Protein AF-A0A5M9JUV6-F1 (afdb_monomer_lite)

Sequence (80 aa):
MGFYRADDLIPEESEEVLLALKRLPQKEAYDRVFPFEKSGSDQHTKPEEDYAYLSPIIAEIEAEAKERADLESLTITKKN

pLDDT: mean 81.88, std 14.16, range [44.91, 95.75]

Radius of gyration: 18.64 Å; chains: 1; bounding box: 37×20×67 Å

InterPro domains:
  IPR003197 Cytochrome b-c1 complex subunit 7 [PF02271] (4-69)
  IPR036544 Cytochrome b-c1 complex subunit 7 superfamily [G3DSA:1.10.1090.10] (1-78)
  IPR036544 Cytochrome b-c1 complex subunit 7 superfamily [SSF81524] (5-75)

Organism: Monilinia fructicola (NCBI:txid38448)

Foldseek 3Di:
DDLAAPQLPPDCPDPLLVVLLVVADPVVNCCRVCVDPPPDPPDDQDPVRNDDRRVVSSVVSVVVVVVVVVVVPDDDPDDD

Structure (mmCIF, N/CA/C/O backbone):
data_AF-A0A5M9JUV6-F1
#
_entry.id   AF-A0A5M9JUV6-F1
#
loop_
_atom_site.group_PDB
_atom_site.id
_atom_site.type_symbol
_atom_site.label_atom_id
_atom_site.label_alt_id
_atom_site.label_comp_id
_atom_site.label_asym_id
_atom_site.label_entity_id
_atom_site.label_seq_id
_atom_site.pdbx_PDB_ins_code
_atom_site.Cartn_x
_atom_site.Cartn_y
_atom_site.Cartn_z
_atom_site.occupancy
_atom_site.B_iso_or_equiv
_atom_site.auth_seq_id
_atom_site.auth_comp_id
_atom_site.auth_asym_id
_atom_site.auth_atom_id
_atom_site.pdbx_PDB_model_num
ATOM 1 N N . MET A 1 1 ? 1.685 1.480 -23.211 1.00 44.91 1 MET A N 1
ATOM 2 C CA . MET A 1 1 ? 1.221 1.176 -21.844 1.00 44.91 1 MET A CA 1
ATOM 3 C C . MET A 1 1 ? 2.391 0.482 -21.164 1.00 44.91 1 MET A C 1
ATOM 5 O O . MET A 1 1 ? 2.622 -0.665 -21.488 1.00 44.91 1 MET A O 1
ATOM 9 N N . GLY A 1 2 ? 3.281 1.063 -20.377 1.00 53.66 2 GLY A N 1
ATOM 10 C CA . GLY A 1 2 ? 3.513 2.356 -19.734 1.00 53.66 2 GLY A CA 1
ATOM 11 C C . GLY A 1 2 ? 4.677 2.054 -18.770 1.00 53.66 2 GLY A C 1
ATOM 12 O O . GLY A 1 2 ? 4.759 0.933 -18.282 1.00 53.66 2 GLY A O 1
ATOM 13 N N . PHE A 1 3 ? 5.604 2.979 -18.545 1.00 62.19 3 PHE A N 1
ATOM 14 C CA . PHE A 1 3 ? 6.868 2.765 -17.811 1.00 62.19 3 PHE A CA 1
ATOM 15 C C . PHE A 1 3 ? 6.698 2.542 -16.291 1.00 62.19 3 PHE A C 1
ATOM 17 O O . PHE A 1 3 ? 7.661 2.649 -15.537 1.00 62.19 3 PHE A O 1
ATOM 24 N N . TYR A 1 4 ? 5.471 2.269 -15.858 1.00 70.31 4 TYR A N 1
ATOM 25 C CA . TYR A 1 4 ? 5.007 2.293 -14.482 1.00 70.31 4 TYR A CA 1
ATOM 26 C C . TYR A 1 4 ? 4.791 0.865 -13.988 1.00 70.31 4 TYR A C 1
ATOM 28 O O . TYR A 1 4 ? 4.243 0.029 -14.715 1.00 70.31 4 TYR A O 1
ATOM 36 N N . ARG A 1 5 ? 5.233 0.585 -12.764 1.00 82.62 5 ARG A N 1
ATOM 37 C CA . ARG A 1 5 ? 4.892 -0.645 -12.044 1.00 82.62 5 ARG A CA 1
ATOM 38 C C . ARG A 1 5 ? 3.407 -0.612 -11.682 1.00 82.62 5 ARG A C 1
ATOM 40 O O . ARG A 1 5 ? 2.816 0.463 -11.596 1.00 82.62 5 ARG A O 1
ATOM 47 N N . ALA A 1 6 ? 2.800 -1.767 -11.426 1.00 85.38 6 ALA A N 1
ATOM 48 C CA . ALA A 1 6 ? 1.388 -1.839 -11.035 1.00 85.38 6 ALA A CA 1
ATOM 49 C C . ALA A 1 6 ? 1.053 -0.918 -9.842 1.00 85.38 6 ALA A C 1
ATOM 51 O O . ALA A 1 6 ? 0.024 -0.245 -9.841 1.00 85.38 6 ALA A O 1
ATOM 52 N N . ASP A 1 7 ? 1.968 -0.832 -8.877 1.00 89.00 7 ASP A N 1
ATOM 53 C CA . ASP A 1 7 ? 1.844 0.003 -7.680 1.00 89.00 7 ASP A CA 1
ATOM 54 C C . ASP A 1 7 ? 1.904 1.520 -7.959 1.00 89.00 7 ASP A C 1
ATOM 56 O O . ASP A 1 7 ? 1.350 2.297 -7.186 1.00 89.00 7 ASP A O 1
ATOM 60 N N . ASP A 1 8 ? 2.502 1.963 -9.072 1.00 86.06 8 ASP A N 1
ATOM 61 C CA . ASP A 1 8 ? 2.527 3.385 -9.469 1.00 86.06 8 ASP A CA 1
ATOM 62 C C . ASP A 1 8 ? 1.151 3.885 -9.944 1.00 86.06 8 ASP A C 1
ATOM 64 O O . ASP A 1 8 ? 0.931 5.086 -10.089 1.00 86.06 8 ASP A O 1
ATOM 68 N N . LEU A 1 9 ? 0.221 2.967 -10.224 1.00 88.25 9 LEU A N 1
ATOM 69 C CA . LEU A 1 9 ? -1.150 3.292 -10.623 1.00 88.25 9 LEU A CA 1
ATOM 70 C C . LEU A 1 9 ? -2.071 3.519 -9.415 1.00 88.25 9 LEU A C 1
ATOM 72 O O . LEU A 1 9 ? -3.243 3.857 -9.597 1.00 88.25 9 LEU A O 1
ATOM 76 N N . ILE A 1 10 ? -1.569 3.314 -8.193 1.00 89.50 10 ILE A N 1
ATOM 77 C CA . ILE A 1 10 ? -2.326 3.523 -6.960 1.00 89.50 10 ILE A CA 1
ATOM 78 C C . ILE A 1 10 ? -2.512 5.036 -6.744 1.00 89.50 10 ILE A C 1
ATOM 80 O O . ILE A 1 10 ? -1.533 5.783 -6.770 1.00 89.50 10 ILE A O 1
ATOM 84 N N . PRO A 1 11 ? -3.750 5.519 -6.520 1.00 89.19 11 PRO A N 1
ATOM 85 C CA . PRO A 1 11 ? -4.012 6.943 -6.357 1.00 89.19 11 PRO A CA 1
ATOM 86 C C . PRO A 1 11 ? -3.348 7.496 -5.089 1.00 89.19 11 PRO A C 1
ATOM 88 O O . PRO A 1 11 ? -3.664 7.092 -3.971 1.00 89.19 11 PRO A O 1
ATOM 91 N N . GLU A 1 12 ? -2.477 8.488 -5.262 1.00 88.38 12 GLU A N 1
ATOM 92 C CA . GLU A 1 12 ? -1.717 9.142 -4.183 1.00 88.38 12 GLU A CA 1
ATOM 93 C C . GLU A 1 12 ? -2.556 10.128 -3.337 1.00 88.38 12 GLU A C 1
ATOM 95 O O . GLU A 1 12 ? -2.008 10.934 -2.590 1.00 88.38 12 GLU A O 1
ATOM 100 N N . GLU A 1 13 ? -3.885 10.092 -3.454 1.00 90.12 13 GLU A N 1
ATOM 101 C CA . GLU A 1 13 ? -4.818 10.949 -2.704 1.00 90.12 13 GLU A CA 1
ATOM 102 C C . GLU A 1 13 ? -5.237 10.338 -1.356 1.00 90.12 13 GLU A C 1
ATOM 104 O O . GLU A 1 13 ? -5.726 11.052 -0.482 1.00 90.12 13 GLU A O 1
ATOM 109 N N . SER A 1 14 ? -5.047 9.026 -1.175 1.00 91.06 14 SER A N 1
ATOM 110 C CA . SER A 1 14 ? -5.337 8.332 0.086 1.00 91.06 14 SER A CA 1
ATOM 111 C C . SER A 1 14 ? -4.263 8.633 1.136 1.00 91.06 14 SER A C 1
ATOM 113 O O . SER A 1 14 ? -3.063 8.660 0.845 1.00 91.06 14 SER A O 1
ATOM 115 N N . GLU A 1 15 ? -4.688 8.849 2.382 1.00 91.69 15 GLU A N 1
ATOM 116 C CA . GLU A 1 15 ? -3.789 9.147 3.502 1.00 91.69 15 GLU A CA 1
ATOM 117 C C . GLU A 1 15 ? -2.849 7.971 3.800 1.00 91.69 15 GLU A C 1
ATOM 119 O O . GLU A 1 15 ? -1.673 8.167 4.117 1.00 91.69 15 GLU A O 1
ATOM 124 N N . GLU A 1 16 ? -3.350 6.749 3.638 1.00 93.12 16 GLU A N 1
ATOM 125 C CA . GLU A 1 16 ? -2.629 5.489 3.780 1.00 93.12 16 GLU A CA 1
ATOM 126 C C . GLU A 1 16 ? -1.533 5.371 2.721 1.00 93.12 16 GLU A C 1
ATOM 128 O O . GLU A 1 16 ? -0.389 5.044 3.046 1.00 93.12 16 GLU A O 1
ATOM 133 N N . VAL A 1 17 ? -1.848 5.730 1.472 1.00 93.31 17 VAL A N 1
ATOM 134 C CA . VAL A 1 17 ? -0.878 5.769 0.370 1.00 93.31 17 VAL A CA 1
ATOM 135 C C . VAL A 1 17 ? 0.181 6.833 0.648 1.00 93.31 17 VAL A C 1
ATOM 137 O O . VAL A 1 17 ? 1.371 6.530 0.634 1.00 93.31 17 VAL A O 1
ATOM 140 N N . LEU A 1 18 ? -0.209 8.058 1.008 1.00 94.00 18 LEU A N 1
ATOM 141 C CA . LEU A 1 18 ? 0.734 9.124 1.371 1.00 94.00 18 LEU A CA 1
ATOM 142 C C . LEU A 1 18 ? 1.650 8.736 2.540 1.00 94.00 18 LEU A C 1
ATOM 144 O O . LEU A 1 18 ? 2.826 9.115 2.563 1.00 94.00 18 LEU A O 1
ATOM 148 N N . LEU A 1 19 ? 1.137 7.987 3.516 1.00 94.69 19 LEU A N 1
ATOM 149 C CA . LEU A 1 19 ? 1.930 7.461 4.622 1.00 94.69 19 LEU A CA 1
ATOM 150 C C . LEU A 1 19 ? 2.875 6.344 4.159 1.00 94.69 19 LEU A C 1
ATOM 152 O O . LEU A 1 19 ? 4.042 6.342 4.557 1.00 94.69 19 LEU A O 1
ATOM 156 N N . ALA A 1 20 ? 2.418 5.447 3.285 1.00 95.12 20 ALA A N 1
ATOM 157 C CA . ALA A 1 20 ? 3.238 4.392 2.702 1.00 95.12 20 ALA A CA 1
ATOM 158 C C . ALA A 1 20 ? 4.410 4.973 1.898 1.00 95.12 20 ALA A C 1
ATOM 160 O O . ALA A 1 20 ? 5.556 4.562 2.082 1.00 95.12 20 ALA A O 1
ATOM 161 N N . LEU A 1 21 ? 4.162 6.023 1.107 1.00 93.44 21 LEU A N 1
ATOM 162 C CA . LEU A 1 21 ? 5.192 6.718 0.332 1.00 93.44 21 LEU A CA 1
ATOM 163 C C . LEU A 1 21 ? 6.281 7.345 1.219 1.00 93.44 21 LEU A C 1
ATOM 165 O O . LEU A 1 21 ? 7.435 7.425 0.804 1.00 93.44 21 LEU A O 1
ATOM 169 N N . LYS A 1 22 ? 5.939 7.765 2.444 1.00 93.75 22 LYS A N 1
ATOM 170 C CA . LYS A 1 22 ? 6.909 8.271 3.434 1.00 93.75 22 LYS A CA 1
ATOM 171 C C . LYS A 1 22 ? 7.730 7.158 4.090 1.00 93.75 22 LYS A C 1
ATOM 173 O O . LYS A 1 22 ? 8.830 7.433 4.564 1.00 93.75 22 LYS A O 1
ATOM 178 N N . ARG A 1 23 ? 7.195 5.933 4.159 1.00 94.62 23 ARG A 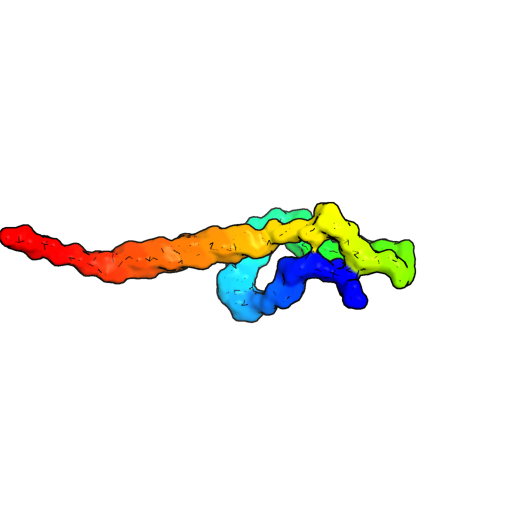N 1
ATOM 179 C CA . ARG A 1 23 ? 7.874 4.748 4.717 1.00 94.62 23 ARG A CA 1
ATOM 180 C C . ARG A 1 23 ? 8.768 4.042 3.689 1.00 94.62 23 ARG A C 1
ATOM 182 O O . ARG A 1 23 ? 9.600 3.227 4.081 1.00 94.62 23 ARG A O 1
ATOM 189 N N . LEU A 1 24 ? 8.624 4.358 2.399 1.00 93.75 24 LEU A N 1
ATOM 190 C CA . LEU A 1 24 ? 9.451 3.785 1.340 1.00 93.75 24 LEU A CA 1
ATOM 191 C C . LEU A 1 24 ? 10.950 4.063 1.550 1.00 93.75 24 LEU A C 1
ATOM 193 O O . LEU A 1 24 ? 11.337 5.167 1.949 1.00 93.75 24 LEU A O 1
ATOM 197 N N . PRO A 1 25 ? 11.826 3.106 1.195 1.00 93.75 25 PRO A N 1
ATOM 198 C CA . PRO A 1 25 ? 13.254 3.364 1.087 1.00 93.75 25 PRO A CA 1
ATOM 199 C C . PRO A 1 25 ? 13.539 4.515 0.112 1.00 93.75 25 PRO A C 1
ATOM 201 O O . PRO A 1 25 ? 12.922 4.601 -0.948 1.00 93.75 25 PRO A O 1
ATOM 204 N N . GLN A 1 26 ? 14.540 5.350 0.418 1.00 90.44 26 GLN A N 1
ATOM 205 C CA . GLN A 1 26 ? 14.918 6.490 -0.438 1.00 90.44 26 GLN A CA 1
ATOM 206 C C . GLN A 1 26 ? 15.182 6.093 -1.895 1.00 90.44 26 GLN A C 1
ATOM 208 O O . GLN A 1 26 ? 14.860 6.855 -2.801 1.00 90.44 26 GLN A O 1
ATOM 213 N N . LYS A 1 27 ? 15.751 4.901 -2.118 1.00 89.19 27 LYS A N 1
ATOM 214 C CA . LYS A 1 27 ? 15.997 4.381 -3.463 1.00 89.19 27 LYS A CA 1
ATOM 215 C C . LYS A 1 27 ? 14.694 4.168 -4.238 1.00 89.19 27 LYS A C 1
ATOM 217 O O . LYS A 1 27 ? 14.565 4.707 -5.326 1.00 89.19 27 LYS A O 1
ATOM 222 N N . GLU A 1 28 ? 13.728 3.457 -3.659 1.00 89.19 28 GLU A N 1
ATOM 223 C CA . GLU A 1 28 ? 12.432 3.195 -4.304 1.00 89.19 28 GLU A CA 1
ATOM 224 C C . GLU A 1 28 ? 11.652 4.492 -4.538 1.00 89.19 28 GLU A C 1
ATOM 226 O O . GLU A 1 28 ? 11.072 4.693 -5.601 1.00 89.19 28 GLU A O 1
ATOM 231 N N . ALA A 1 29 ? 11.684 5.410 -3.566 1.00 89.75 29 ALA A N 1
ATOM 232 C CA . ALA A 1 29 ? 11.059 6.720 -3.709 1.00 89.75 29 ALA A CA 1
ATOM 233 C C . ALA A 1 29 ? 11.667 7.531 -4.868 1.00 89.75 29 ALA A C 1
ATOM 235 O O . ALA A 1 29 ? 10.943 8.238 -5.563 1.00 89.75 29 ALA A O 1
ATOM 236 N N . TYR A 1 30 ? 12.981 7.422 -5.087 1.00 87.75 30 TYR A N 1
ATOM 237 C CA . TYR A 1 30 ? 13.657 8.052 -6.217 1.00 87.75 30 TYR A CA 1
ATOM 238 C C . TYR A 1 30 ? 13.323 7.358 -7.544 1.00 87.75 30 TYR A C 1
ATOM 240 O O . TYR A 1 30 ? 12.918 8.034 -8.488 1.00 87.75 30 TYR A O 1
ATOM 248 N N . ASP A 1 31 ? 13.439 6.027 -7.594 1.00 83.38 31 ASP A N 1
ATOM 249 C CA . ASP A 1 31 ? 13.212 5.221 -8.800 1.00 83.38 31 ASP A CA 1
ATOM 250 C C . ASP A 1 31 ? 11.766 5.356 -9.324 1.00 83.38 31 ASP A C 1
ATOM 252 O O . ASP A 1 31 ? 11.567 5.305 -10.538 1.00 83.38 31 ASP A O 1
ATOM 256 N N . ARG A 1 32 ? 10.766 5.605 -8.455 1.00 84.06 32 ARG A N 1
ATOM 257 C CA . ARG A 1 32 ? 9.382 5.875 -8.901 1.00 84.06 32 ARG A CA 1
ATOM 258 C C . ARG A 1 32 ? 9.210 7.236 -9.583 1.00 84.06 32 ARG A C 1
ATOM 260 O O . ARG A 1 32 ? 8.402 7.374 -10.495 1.00 84.06 32 ARG A O 1
ATOM 267 N N . VAL A 1 33 ? 9.922 8.266 -9.114 1.00 82.56 33 VAL A N 1
ATOM 268 C CA . VAL A 1 33 ? 9.777 9.650 -9.617 1.00 82.56 33 VAL A CA 1
ATOM 269 C C . VAL A 1 33 ? 10.626 9.864 -10.865 1.00 82.56 33 VAL A C 1
ATOM 271 O O . VAL A 1 33 ? 10.221 10.567 -11.790 1.00 82.56 33 VAL A O 1
ATOM 274 N N . PHE A 1 34 ? 11.802 9.244 -10.889 1.00 76.88 34 PHE A N 1
ATOM 275 C CA . PHE A 1 34 ? 12.748 9.304 -11.990 1.00 76.88 34 PHE A CA 1
ATOM 276 C C . PHE A 1 34 ? 13.028 7.887 -12.487 1.00 76.88 34 PHE A C 1
ATOM 278 O O . PHE A 1 34 ? 14.123 7.365 -12.254 1.00 76.88 34 PHE A O 1
ATOM 285 N N . PRO A 1 35 ? 12.067 7.249 -13.183 1.00 67.88 35 PRO A N 1
ATOM 286 C CA . PRO A 1 35 ? 12.359 6.010 -13.879 1.00 67.88 35 PRO A CA 1
ATOM 287 C C . PRO A 1 35 ? 13.495 6.319 -14.852 1.00 67.88 35 PRO A C 1
ATOM 289 O O . PRO A 1 35 ? 13.365 7.213 -15.690 1.00 67.88 35 PRO A O 1
ATOM 292 N N . PHE A 1 36 ? 14.640 5.650 -14.680 1.00 65.00 36 PHE A N 1
ATOM 293 C CA . PHE A 1 36 ? 15.822 5.838 -15.523 1.00 65.00 36 PHE A CA 1
ATOM 294 C C . PHE A 1 36 ? 15.402 5.981 -16.986 1.00 65.00 36 PHE A C 1
ATOM 296 O O . PHE A 1 36 ? 14.598 5.172 -17.452 1.00 65.00 36 PHE A O 1
ATOM 303 N N . GLU A 1 37 ? 15.949 6.973 -17.699 1.00 58.72 37 GLU A N 1
ATOM 304 C CA . GLU A 1 37 ? 15.728 7.141 -19.137 1.00 58.72 37 GLU A CA 1
ATOM 305 C C . GLU A 1 37 ? 16.203 5.878 -19.858 1.00 58.72 37 GLU A C 1
ATOM 307 O O . GLU A 1 37 ? 17.364 5.743 -20.254 1.00 58.72 37 GLU A O 1
ATOM 312 N N . LYS A 1 38 ? 15.320 4.888 -19.975 1.00 58.03 38 LYS A N 1
ATOM 313 C CA . LYS A 1 38 ? 15.634 3.680 -20.704 1.00 58.03 38 LYS A CA 1
ATOM 314 C C . LYS A 1 38 ? 15.503 4.052 -22.178 1.00 58.03 38 LYS A C 1
ATOM 316 O O . LYS A 1 38 ? 14.425 4.318 -22.704 1.00 58.03 38 LYS A O 1
ATOM 321 N N . SER A 1 39 ? 16.667 4.216 -22.795 1.00 45.56 39 SER A N 1
ATOM 322 C CA . SER A 1 39 ? 16.826 4.610 -24.187 1.00 45.56 39 SER A CA 1
ATOM 323 C C . SER A 1 39 ? 16.321 3.481 -25.093 1.00 45.56 39 SER A C 1
ATOM 325 O O . SER A 1 39 ? 17.027 2.500 -25.319 1.00 45.56 39 SER A O 1
ATOM 327 N N . GLY A 1 40 ? 15.085 3.590 -25.585 1.00 55.88 40 GLY A N 1
ATOM 328 C CA . GLY A 1 40 ? 14.534 2.656 -26.568 1.00 55.88 40 GLY A CA 1
ATOM 329 C C . GLY A 1 40 ? 13.008 2.635 -26.595 1.00 55.88 40 GLY A C 1
ATOM 330 O O . GLY A 1 40 ? 12.350 2.583 -25.567 1.00 55.88 40 GLY A O 1
ATOM 331 N N . SER A 1 41 ? 12.421 2.647 -27.787 1.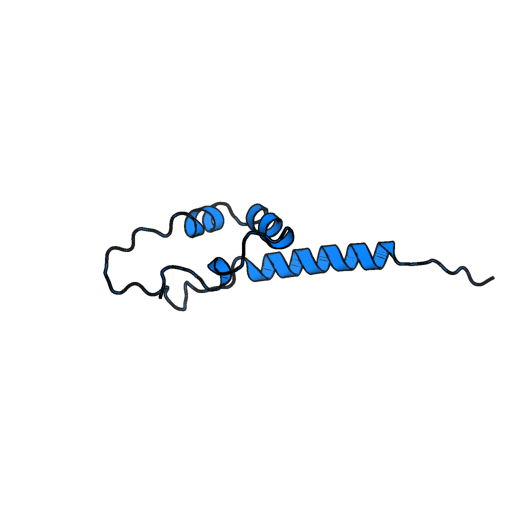00 53.50 41 SER A N 1
ATOM 332 C CA . SER A 1 41 ? 10.974 2.722 -28.036 1.00 53.50 41 SER A CA 1
ATOM 333 C C . SER A 1 41 ? 10.158 1.461 -27.674 1.00 53.50 41 SER A C 1
ATOM 335 O O . SER A 1 41 ? 8.971 1.421 -27.977 1.00 53.50 41 SER A O 1
ATOM 337 N N . ASP A 1 42 ? 10.757 0.454 -27.026 1.00 55.00 42 ASP A N 1
ATOM 338 C CA . ASP A 1 42 ? 10.170 -0.881 -26.775 1.00 55.00 42 ASP A CA 1
ATOM 339 C C . ASP A 1 42 ? 10.186 -1.250 -25.275 1.00 55.00 42 ASP A C 1
ATOM 341 O O . ASP A 1 42 ? 10.544 -2.348 -24.851 1.00 55.00 42 ASP A O 1
ATOM 345 N N . GLN A 1 43 ? 9.900 -0.267 -24.423 1.00 57.59 43 GLN A N 1
ATOM 346 C CA . GLN A 1 43 ? 10.238 -0.333 -23.006 1.00 57.59 43 GLN A CA 1
ATOM 347 C C . GLN A 1 43 ? 9.031 -0.669 -22.120 1.00 57.59 43 GLN A C 1
ATOM 349 O O . GLN A 1 43 ? 8.439 0.191 -21.470 1.00 57.59 43 GLN A O 1
ATOM 354 N N . HIS A 1 44 ? 8.670 -1.947 -22.071 1.00 63.25 44 HIS A N 1
ATOM 355 C CA . HIS A 1 44 ? 7.872 -2.462 -20.960 1.00 63.25 44 HIS A CA 1
ATOM 356 C C . HIS A 1 44 ? 8.772 -2.660 -19.732 1.00 63.25 44 HIS A C 1
ATOM 358 O O . HIS A 1 44 ? 9.935 -3.061 -19.865 1.00 63.25 44 HIS A O 1
ATOM 364 N N . THR A 1 45 ? 8.248 -2.384 -18.534 1.00 64.56 45 THR A N 1
ATOM 365 C CA . THR A 1 45 ? 8.843 -2.871 -17.284 1.00 64.56 45 THR A CA 1
ATOM 366 C C . THR A 1 45 ? 9.018 -4.380 -17.407 1.00 64.56 45 THR A C 1
ATOM 368 O O . THR A 1 45 ? 8.107 -5.093 -17.839 1.00 64.56 45 THR A O 1
ATOM 371 N N . LYS A 1 46 ? 10.220 -4.888 -17.106 1.00 71.44 46 LYS A N 1
ATOM 372 C CA . LYS A 1 46 ? 10.412 -6.338 -17.079 1.00 71.44 46 LYS A CA 1
ATOM 373 C C . LYS A 1 46 ? 9.477 -6.920 -16.016 1.00 71.44 46 LYS A C 1
ATOM 375 O O . LYS A 1 46 ? 9.319 -6.287 -14.974 1.00 71.44 46 LYS A O 1
ATOM 380 N N . PRO A 1 47 ? 8.938 -8.134 -16.203 1.00 73.75 47 PRO A N 1
ATOM 381 C CA . PRO A 1 47 ? 8.119 -8.778 -15.174 1.00 73.75 47 PRO A CA 1
ATOM 382 C C . PRO A 1 47 ? 8.877 -8.956 -13.847 1.00 73.75 47 PRO A C 1
ATOM 384 O O . PRO A 1 47 ? 8.270 -9.020 -12.791 1.00 73.75 47 PRO A O 1
ATOM 387 N N . GLU A 1 48 ? 10.212 -8.995 -13.892 1.00 76.19 48 GLU A N 1
ATOM 388 C CA . GLU A 1 48 ? 11.084 -9.033 -12.711 1.00 76.19 48 GLU A CA 1
ATOM 389 C C . GLU A 1 48 ? 11.146 -7.690 -11.956 1.00 76.19 48 GLU A C 1
ATOM 391 O O . GLU A 1 48 ? 11.413 -7.666 -10.759 1.00 76.19 48 GLU A O 1
ATOM 396 N N . GLU A 1 49 ? 10.939 -6.570 -12.655 1.00 76.38 49 GLU A N 1
ATOM 397 C CA . GLU A 1 49 ? 10.958 -5.211 -12.095 1.00 76.38 49 GLU A CA 1
ATOM 398 C C . GLU A 1 49 ? 9.560 -4.756 -11.635 1.00 76.38 49 GLU A C 1
ATOM 400 O O . GLU A 1 49 ? 9.457 -3.769 -10.909 1.00 76.38 49 GLU A O 1
ATOM 405 N N . ASP A 1 50 ? 8.499 -5.460 -12.042 1.00 82.56 50 ASP A N 1
ATOM 406 C CA . ASP A 1 50 ? 7.103 -5.199 -11.668 1.00 82.56 50 ASP A CA 1
ATOM 407 C C . ASP A 1 50 ? 6.723 -5.959 -10.387 1.00 82.56 50 ASP A C 1
ATOM 409 O O . ASP A 1 50 ? 5.907 -6.881 -10.387 1.00 82.56 50 ASP A O 1
ATOM 413 N N . TYR A 1 51 ? 7.384 -5.608 -9.281 1.00 87.06 51 TYR A N 1
ATOM 414 C CA . TYR A 1 51 ? 7.062 -6.138 -7.957 1.00 87.06 51 TYR A CA 1
ATOM 415 C C . TYR A 1 51 ? 6.292 -5.121 -7.113 1.00 87.06 51 TYR A C 1
ATOM 417 O O . TYR A 1 51 ? 6.441 -3.906 -7.260 1.00 87.06 51 TYR A O 1
ATOM 425 N N . ALA A 1 52 ? 5.491 -5.650 -6.189 1.00 90.75 52 ALA A N 1
ATOM 426 C CA . ALA A 1 52 ? 4.686 -4.883 -5.249 1.00 90.75 52 ALA A CA 1
ATOM 427 C C . ALA A 1 52 ? 5.574 -4.250 -4.163 1.00 90.75 52 ALA A C 1
ATOM 429 O O . ALA A 1 52 ? 5.907 -4.888 -3.164 1.00 90.75 52 ALA A O 1
ATOM 430 N N . TYR A 1 53 ? 5.998 -3.010 -4.384 1.00 91.56 53 TYR A N 1
ATOM 431 C CA . TYR A 1 53 ? 6.912 -2.272 -3.513 1.00 91.56 53 TYR A CA 1
ATOM 432 C C . TYR A 1 53 ? 6.178 -1.329 -2.539 1.00 91.56 53 TYR A C 1
ATOM 434 O O . TYR A 1 53 ? 6.727 -0.963 -1.501 1.00 91.56 53 TYR A O 1
ATOM 442 N N . LEU A 1 54 ? 4.937 -0.959 -2.859 1.00 93.19 54 LEU A N 1
ATOM 443 C CA . LEU A 1 54 ? 4.084 -0.032 -2.120 1.00 93.19 54 LEU A CA 1
ATOM 444 C C . LEU A 1 54 ? 2.887 -0.747 -1.482 1.00 93.19 54 LEU A C 1
ATOM 446 O O . LEU A 1 54 ? 2.604 -0.531 -0.304 1.00 93.19 54 LEU A O 1
ATOM 450 N N . SER A 1 55 ? 2.234 -1.645 -2.224 1.00 93.94 55 SER A N 1
ATOM 451 C CA . SER A 1 55 ? 1.095 -2.444 -1.752 1.00 93.94 55 SER A CA 1
ATOM 452 C C . SER A 1 55 ? 1.307 -3.132 -0.387 1.00 93.94 55 SER A C 1
ATOM 454 O O . SER A 1 55 ? 0.418 -3.023 0.460 1.00 93.94 55 SER A O 1
ATOM 456 N N . PRO A 1 56 ? 2.446 -3.804 -0.093 1.00 95.38 56 PRO A N 1
ATOM 457 C CA . PRO A 1 56 ? 2.642 -4.417 1.226 1.00 95.38 56 PRO A CA 1
ATOM 458 C C . PRO A 1 56 ? 2.677 -3.387 2.363 1.00 95.38 56 PRO A C 1
ATOM 460 O O . PRO A 1 56 ? 2.133 -3.643 3.432 1.00 95.38 56 PRO A O 1
ATOM 463 N N . ILE A 1 57 ? 3.253 -2.206 2.121 1.00 95.25 57 ILE A N 1
ATOM 464 C CA . ILE A 1 57 ? 3.353 -1.136 3.121 1.00 95.25 57 ILE A CA 1
ATOM 465 C C . ILE A 1 57 ? 1.966 -0.551 3.414 1.00 95.25 57 ILE A C 1
ATOM 467 O O . ILE A 1 57 ? 1.64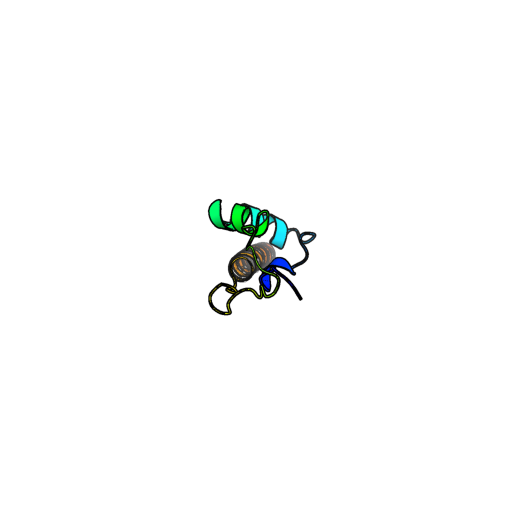9 -0.266 4.569 1.00 95.25 57 ILE A O 1
ATOM 471 N N . ILE A 1 58 ? 1.131 -0.391 2.381 1.00 94.88 58 ILE A N 1
ATOM 472 C CA . ILE A 1 58 ? -0.262 0.054 2.534 1.00 94.88 58 ILE A CA 1
ATOM 473 C C . ILE A 1 58 ? -1.033 -0.940 3.410 1.00 94.88 58 ILE A C 1
ATOM 475 O O . ILE A 1 58 ? -1.647 -0.528 4.390 1.00 94.88 58 ILE A O 1
ATOM 479 N N . ALA A 1 59 ? -0.926 -2.242 3.129 1.00 95.56 59 ALA A N 1
ATOM 480 C CA . ALA A 1 59 ? -1.617 -3.272 3.905 1.00 95.56 59 ALA A CA 1
ATOM 481 C C . ALA A 1 59 ? -1.201 -3.281 5.389 1.00 95.56 59 ALA A C 1
ATOM 483 O O . ALA A 1 59 ? -2.045 -3.464 6.267 1.00 95.56 59 ALA A O 1
ATOM 484 N N . GLU A 1 60 ? 0.082 -3.052 5.691 1.00 95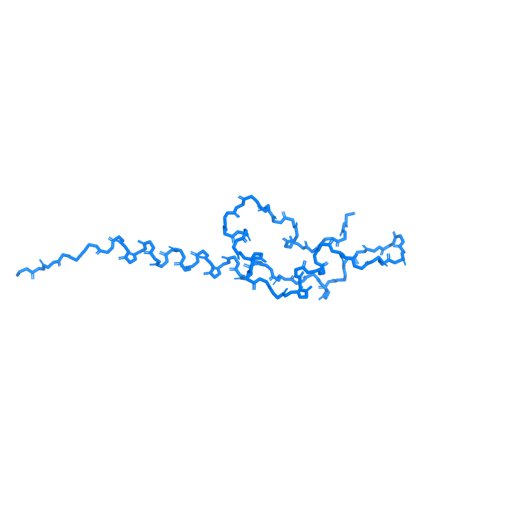.75 60 GLU A N 1
ATOM 485 C CA . GLU A 1 60 ? 0.559 -2.904 7.073 1.00 95.75 60 GLU A CA 1
ATOM 486 C C . GLU A 1 60 ? -0.035 -1.668 7.765 1.00 95.75 60 GLU A C 1
ATOM 488 O O . GLU A 1 60 ? -0.405 -1.732 8.937 1.00 95.75 60 GLU A O 1
ATOM 493 N N . ILE A 1 61 ? -0.157 -0.547 7.051 1.00 95.19 61 ILE A N 1
ATOM 494 C CA . ILE A 1 61 ? -0.762 0.686 7.575 1.00 95.19 61 ILE A CA 1
ATOM 495 C C . ILE A 1 61 ? -2.256 0.492 7.850 1.00 95.19 61 ILE A C 1
ATOM 497 O O . ILE A 1 61 ? -2.738 0.896 8.909 1.00 95.19 61 ILE A O 1
ATOM 501 N N . GLU A 1 62 ? -2.986 -0.135 6.928 1.00 94.25 62 GLU A N 1
ATOM 502 C CA . GLU A 1 62 ? -4.409 -0.435 7.103 1.00 94.25 62 GLU A CA 1
ATOM 503 C C . GLU A 1 62 ? -4.642 -1.389 8.281 1.00 94.25 62 GLU A C 1
ATOM 505 O O . GLU A 1 62 ? -5.571 -1.189 9.069 1.00 94.25 62 GLU A O 1
ATOM 510 N N . ALA A 1 63 ? -3.782 -2.401 8.440 1.00 95.19 63 ALA A N 1
ATOM 511 C CA . ALA A 1 63 ? -3.817 -3.300 9.588 1.00 95.19 63 ALA A CA 1
ATOM 512 C C . ALA A 1 63 ? -3.582 -2.539 10.903 1.00 95.19 63 ALA A C 1
ATOM 514 O O . ALA A 1 63 ? -4.408 -2.641 11.808 1.00 95.19 63 ALA A O 1
ATOM 515 N N . GLU A 1 64 ? -2.543 -1.698 10.974 1.00 93.50 64 GLU A N 1
ATOM 516 C CA . GLU A 1 64 ? -2.234 -0.869 12.150 1.00 93.50 64 GLU A CA 1
ATOM 517 C C . GLU A 1 64 ? -3.407 0.066 12.508 1.00 93.50 64 GLU A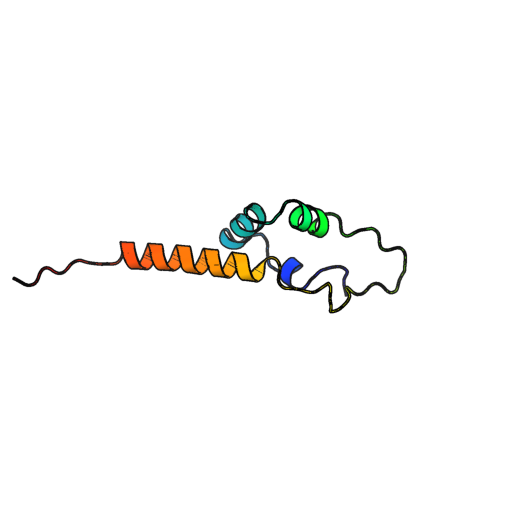 C 1
ATOM 519 O O . GLU A 1 64 ? -3.784 0.199 13.678 1.00 93.50 64 GLU A O 1
ATOM 524 N N . ALA A 1 65 ? -4.018 0.704 11.504 1.00 92.31 65 ALA A N 1
ATOM 525 C CA . ALA A 1 65 ? -5.166 1.588 11.687 1.00 92.31 65 ALA A CA 1
ATOM 526 C C . ALA A 1 65 ? -6.394 0.827 12.206 1.00 92.31 65 ALA A C 1
ATOM 528 O O . ALA A 1 65 ? -7.075 1.286 13.129 1.00 92.31 65 ALA A O 1
ATOM 529 N N . LYS A 1 66 ? -6.652 -0.362 11.655 1.00 93.31 66 LYS A N 1
ATOM 530 C CA . LYS A 1 66 ? -7.752 -1.229 12.078 1.00 93.31 66 LYS A CA 1
ATOM 531 C C . LYS A 1 66 ? -7.554 -1.759 13.495 1.00 93.31 66 LYS A C 1
ATOM 533 O O . LYS A 1 66 ? -8.498 -1.726 14.278 1.00 93.31 66 LYS A O 1
ATOM 538 N N . GLU A 1 67 ? -6.352 -2.218 13.835 1.00 92.06 67 GLU A N 1
ATOM 539 C CA . GLU A 1 67 ? -6.018 -2.673 15.189 1.00 92.06 67 GLU A CA 1
ATOM 540 C C . GLU A 1 67 ? -6.218 -1.550 16.208 1.00 92.06 67 GLU A C 1
ATOM 542 O O . GLU A 1 67 ? -6.810 -1.763 17.266 1.00 92.06 67 GLU A O 1
ATOM 547 N N . ARG A 1 68 ? -5.804 -0.322 15.873 1.00 91.19 68 ARG A N 1
ATOM 548 C CA . ARG A 1 68 ? -6.030 0.843 16.735 1.00 91.19 68 ARG A CA 1
ATOM 549 C C . ARG A 1 68 ? -7.519 1.130 16.938 1.00 91.19 68 ARG A C 1
ATOM 551 O O . ARG A 1 68 ? -7.930 1.381 18.069 1.00 91.19 68 ARG A O 1
ATOM 558 N N . ALA A 1 69 ? -8.316 1.073 15.873 1.00 91.25 69 ALA A N 1
ATOM 559 C CA . ALA A 1 69 ? -9.759 1.292 15.951 1.00 91.25 69 ALA A CA 1
ATOM 560 C C . ALA A 1 69 ? -10.471 0.210 16.784 1.00 91.25 69 ALA A C 1
ATOM 562 O O . ALA A 1 69 ? -11.346 0.530 17.589 1.00 91.25 69 ALA A O 1
ATOM 563 N N . ASP A 1 70 ? -10.074 -1.058 16.636 1.00 90.50 70 ASP A N 1
ATOM 564 C CA . ASP A 1 70 ? -10.626 -2.175 17.411 1.00 90.50 70 ASP A CA 1
ATOM 565 C C . ASP A 1 70 ? -10.350 -1.995 18.912 1.00 90.50 70 ASP A C 1
ATOM 567 O O . ASP A 1 70 ? -11.279 -2.038 19.724 1.00 90.50 70 ASP A O 1
ATOM 571 N N . LEU A 1 71 ? -9.104 -1.659 19.267 1.00 88.81 71 LEU A N 1
ATOM 572 C CA . LEU A 1 71 ? -8.699 -1.384 20.647 1.00 88.81 71 LEU A CA 1
ATOM 573 C C . LEU A 1 71 ? -9.436 -0.188 21.261 1.00 88.81 71 LEU A C 1
ATOM 575 O O . LEU A 1 71 ? -9.789 -0.232 22.439 1.00 88.81 71 LEU A O 1
ATOM 579 N N . GLU A 1 72 ? -9.680 0.872 20.488 1.00 86.69 72 GLU A N 1
ATOM 580 C CA . GLU A 1 72 ? -10.422 2.047 20.963 1.00 86.69 72 GLU A CA 1
ATOM 581 C C . GLU A 1 72 ? -11.912 1.737 21.178 1.00 86.69 72 GLU A C 1
ATOM 583 O O . GLU A 1 72 ? -12.527 2.220 22.130 1.00 86.69 72 GLU A O 1
ATOM 588 N N . SER A 1 73 ? -12.487 0.872 20.340 1.00 87.19 73 SER A N 1
ATOM 589 C CA . SER A 1 73 ? -13.885 0.440 20.445 1.00 87.19 73 SER A CA 1
ATOM 590 C C . SER A 1 73 ? -14.146 -0.578 21.565 1.00 87.19 73 SER A C 1
ATOM 592 O O . SER A 1 73 ? -15.303 -0.904 21.851 1.00 87.19 73 SER A O 1
ATOM 594 N N . LEU A 1 74 ? -13.092 -1.082 22.216 1.00 85.12 74 LEU A N 1
ATOM 595 C CA . LEU A 1 74 ? -13.175 -2.152 23.201 1.00 85.12 74 LEU A CA 1
ATOM 596 C C . LEU A 1 74 ? -13.855 -1.669 24.499 1.00 85.12 74 LEU A C 1
ATOM 598 O O . LEU A 1 74 ? -13.222 -1.213 25.453 1.00 85.12 74 LEU A O 1
ATOM 602 N N . THR A 1 75 ? -15.181 -1.794 24.576 1.00 72.19 75 THR A N 1
ATOM 603 C CA . THR A 1 75 ? -15.933 -1.487 25.799 1.00 72.19 75 THR A CA 1
ATOM 604 C C . THR A 1 75 ? -15.7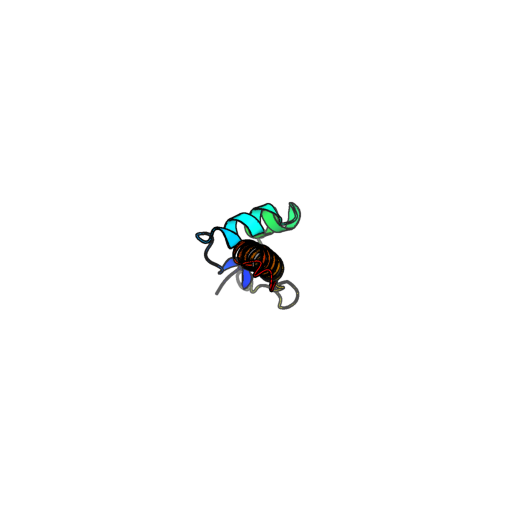06 -2.575 26.850 1.00 72.19 75 THR A C 1
ATOM 606 O O . THR A 1 75 ? -16.208 -3.693 26.721 1.00 72.19 75 THR A O 1
ATOM 609 N N . ILE A 1 76 ? -14.982 -2.256 27.927 1.00 74.75 76 ILE A N 1
ATOM 610 C CA . ILE A 1 76 ? -14.773 -3.176 29.054 1.00 74.75 76 ILE A CA 1
ATOM 611 C C . ILE A 1 76 ? -16.081 -3.309 29.847 1.00 74.75 76 ILE A C 1
ATOM 613 O O . ILE A 1 76 ? -16.354 -2.541 30.771 1.00 74.75 76 ILE A O 1
ATOM 617 N N . THR A 1 77 ? -16.897 -4.316 29.537 1.00 70.19 77 THR A N 1
ATOM 618 C CA . THR A 1 77 ? -18.008 -4.707 30.412 1.00 70.19 77 THR A CA 1
ATOM 619 C C . THR A 1 77 ? -17.468 -5.508 31.594 1.00 70.19 77 THR A C 1
ATOM 621 O O . THR A 1 77 ? -17.240 -6.714 31.489 1.00 70.19 77 THR A O 1
ATOM 624 N N . LYS A 1 78 ? -17.269 -4.849 32.742 1.00 69.50 78 LYS A N 1
ATOM 625 C CA . LYS A 1 78 ? -17.088 -5.548 34.023 1.00 69.50 78 LYS A CA 1
ATOM 626 C C . LYS A 1 78 ? -18.391 -6.265 34.373 1.00 69.50 78 LYS A C 1
ATOM 628 O O . LYS A 1 78 ? -19.404 -5.621 34.635 1.00 69.50 78 LYS A O 1
ATOM 633 N N . LYS A 1 79 ? -18.360 -7.595 34.372 1.00 62.28 79 LYS A N 1
ATOM 634 C CA . LYS A 1 79 ? -19.432 -8.419 34.932 1.00 62.28 79 LYS A CA 1
ATOM 635 C C . LYS A 1 79 ? -19.184 -8.516 36.441 1.00 62.28 79 LYS A C 1
ATOM 637 O O . LYS A 1 79 ? -18.142 -9.033 36.839 1.00 62.28 79 LYS A O 1
ATOM 642 N N . ASN A 1 80 ? -20.081 -7.918 37.226 1.00 51.50 80 ASN A N 1
ATOM 643 C CA . ASN A 1 80 ? -20.142 -8.086 38.682 1.00 51.50 80 ASN A CA 1
ATOM 644 C C . ASN A 1 80 ? -20.514 -9.523 39.053 1.00 51.50 80 ASN A C 1
ATOM 646 O O . ASN A 1 80 ? -21.270 -10.146 38.270 1.00 51.50 80 ASN A O 1
#

Secondary structure (DSSP, 8-state):
--S--GGGGS-TTSHHHHHHHHHS-HHHHHHHHS-----SS--PPPTTT---SSHHHHHHHHHHHHHHHHHHH-------